Protein AF-A0A6P1FCG7-F1 (afdb_monomer_lite)

Radius of gyration: 12.11 Å; chains: 1; bounding box: 33×26×34 Å

Structure (mmCIF, N/CA/C/O backbone):
data_AF-A0A6P1FCG7-F1
#
_entry.id   AF-A0A6P1FCG7-F1
#
loop_
_atom_site.group_PDB
_atom_site.id
_atom_site.type_symbol
_atom_site.label_atom_id
_atom_site.label_alt_id
_atom_site.label_comp_id
_atom_site.label_asym_id
_atom_site.label_entity_id
_atom_site.label_seq_id
_atom_site.pdbx_PDB_ins_code
_atom_site.Cartn_x
_atom_site.Cartn_y
_atom_site.Cartn_z
_atom_site.occupancy
_atom_site.B_iso_or_equiv
_atom_site.auth_seq_id
_atom_site.auth_comp_id
_atom_site.auth_asym_id
_atom_site.auth_atom_id
_atom_site.pdbx_PDB_model_num
ATOM 1 N N . MET A 1 1 ? -16.529 -18.256 5.491 1.00 50.78 1 MET A N 1
ATOM 2 C CA . MET A 1 1 ? -16.638 -16.833 5.871 1.00 50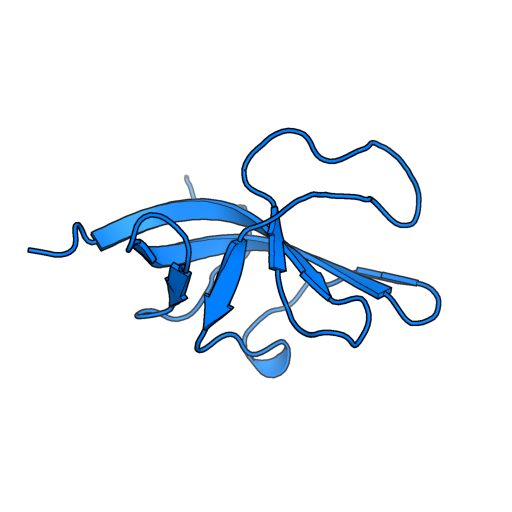.78 1 MET A CA 1
ATOM 3 C C . MET A 1 1 ? -15.279 -16.248 5.549 1.00 50.78 1 MET A C 1
ATOM 5 O O . MET A 1 1 ? -14.325 -16.800 6.090 1.00 50.78 1 MET A O 1
ATOM 9 N N . PRO A 1 2 ? -15.136 -15.294 4.616 1.00 62.38 2 PRO A N 1
ATOM 10 C CA . PRO A 1 2 ? -13.835 -14.672 4.409 1.00 62.38 2 PRO A CA 1
ATOM 11 C C . PRO A 1 2 ? -13.420 -14.056 5.744 1.00 62.38 2 PRO A C 1
ATOM 13 O O . PRO A 1 2 ? -14.193 -13.312 6.349 1.00 62.38 2 PRO A O 1
ATOM 16 N N . ALA A 1 3 ? -12.266 -14.467 6.260 1.00 72.38 3 ALA A N 1
ATOM 17 C CA . ALA A 1 3 ? -11.730 -13.850 7.456 1.00 72.38 3 ALA A CA 1
ATOM 18 C C . ALA A 1 3 ? -11.329 -12.424 7.071 1.00 72.38 3 ALA A C 1
ATOM 20 O O . ALA A 1 3 ? -10.550 -12.238 6.134 1.00 72.38 3 ALA A O 1
ATOM 21 N N . GLU A 1 4 ? -11.900 -11.432 7.752 1.00 81.38 4 GLU A N 1
ATOM 22 C CA . GLU A 1 4 ? -11.358 -10.081 7.696 1.00 81.38 4 GLU A CA 1
ATOM 23 C C . GLU A 1 4 ? -9.964 -10.147 8.317 1.00 81.38 4 GLU A C 1
ATOM 25 O O . GLU A 1 4 ? -9.794 -10.605 9.450 1.00 81.38 4 GLU A O 1
ATOM 30 N N . VAL A 1 5 ? -8.964 -9.770 7.535 1.00 84.69 5 VAL A N 1
ATOM 31 C CA . VAL A 1 5 ? -7.568 -9.775 7.944 1.00 84.69 5 VAL A CA 1
ATOM 32 C C . VAL A 1 5 ? -7.015 -8.368 7.796 1.00 84.69 5 VAL A C 1
ATOM 34 O O . VAL A 1 5 ? -7.191 -7.718 6.764 1.00 84.69 5 VAL A O 1
ATOM 37 N N . THR A 1 6 ? -6.354 -7.908 8.851 1.00 85.38 6 THR A N 1
ATOM 38 C CA . THR A 1 6 ? -5.529 -6.704 8.826 1.00 85.38 6 THR A CA 1
ATOM 39 C C . THR A 1 6 ? -4.080 -7.140 8.762 1.00 85.38 6 THR A C 1
ATOM 41 O O . THR A 1 6 ? -3.652 -7.967 9.568 1.00 85.38 6 THR A O 1
ATOM 44 N N . LEU A 1 7 ? -3.346 -6.620 7.786 1.00 83.25 7 LEU A N 1
ATOM 45 C CA . LEU A 1 7 ? -1.941 -6.940 7.599 1.00 83.25 7 LEU A CA 1
ATOM 46 C C . LEU A 1 7 ? -1.178 -5.737 7.057 1.00 83.25 7 LEU A C 1
ATOM 48 O O . LEU A 1 7 ? -1.686 -4.985 6.223 1.00 83.25 7 LEU A O 1
ATOM 52 N N . ASP A 1 8 ? 0.045 -5.582 7.536 1.00 85.12 8 ASP A N 1
ATOM 53 C CA . ASP A 1 8 ? 1.073 -4.760 6.919 1.00 85.12 8 ASP A CA 1
ATOM 54 C C . ASP A 1 8 ? 1.595 -5.452 5.652 1.00 85.12 8 ASP A C 1
ATOM 56 O O . ASP A 1 8 ? 1.932 -6.641 5.641 1.00 85.12 8 ASP A O 1
ATOM 60 N N . ALA A 1 9 ? 1.597 -4.719 4.544 1.00 82.12 9 ALA A N 1
ATOM 61 C CA . ALA A 1 9 ? 2.196 -5.167 3.297 1.00 82.12 9 ALA A CA 1
ATOM 62 C C . ALA A 1 9 ? 2.709 -3.981 2.490 1.00 82.12 9 ALA A C 1
ATOM 64 O O . ALA A 1 9 ? 2.172 -2.873 2.546 1.00 82.12 9 ALA A O 1
ATOM 65 N N . THR A 1 10 ? 3.720 -4.243 1.669 1.00 85.50 10 THR A N 1
ATOM 66 C CA . THR A 1 10 ? 4.118 -3.294 0.636 1.00 85.50 10 THR A CA 1
ATOM 67 C C . THR A 1 10 ? 3.214 -3.485 -0.568 1.00 85.50 10 THR A C 1
ATOM 69 O O . THR A 1 10 ? 3.102 -4.586 -1.102 1.00 85.50 10 THR A O 1
ATOM 72 N N . VAL A 1 11 ? 2.550 -2.422 -0.998 1.00 87.44 11 VAL A N 1
ATOM 73 C CA . VAL A 1 11 ? 1.854 -2.395 -2.280 1.00 87.44 11 VAL A CA 1
ATOM 74 C C . VAL A 1 11 ? 2.847 -1.926 -3.325 1.00 87.44 11 VAL A C 1
ATOM 76 O O . VAL A 1 11 ? 3.556 -0.949 -3.095 1.00 87.44 11 VAL A O 1
ATOM 79 N N . LEU A 1 12 ? 2.913 -2.626 -4.450 1.00 86.94 12 LEU A N 1
ATOM 80 C CA . LEU A 1 12 ? 3.792 -2.302 -5.564 1.00 86.94 12 LEU A CA 1
ATOM 81 C C . LEU A 1 12 ? 3.008 -2.359 -6.869 1.00 86.94 12 LEU A C 1
ATOM 83 O O . LEU A 1 12 ? 2.243 -3.284 -7.098 1.00 86.94 12 LEU A O 1
ATOM 87 N N . ASP A 1 13 ? 3.202 -1.378 -7.730 1.00 88.00 13 ASP A N 1
ATOM 88 C CA . ASP A 1 13 ? 2.554 -1.257 -9.025 1.00 88.00 13 ASP A CA 1
ATOM 89 C C . ASP A 1 13 ? 3.619 -0.943 -10.072 1.00 88.00 13 ASP A C 1
ATOM 91 O O . ASP A 1 13 ? 4.295 0.077 -9.993 1.00 88.00 13 ASP A O 1
ATOM 95 N N . THR A 1 14 ? 3.792 -1.853 -11.027 1.00 83.81 14 THR A N 1
ATOM 96 C CA . THR A 1 14 ? 4.734 -1.733 -12.159 1.00 83.81 14 THR A CA 1
ATOM 97 C C . THR A 1 14 ? 4.022 -1.349 -13.459 1.00 83.81 14 THR A C 1
ATOM 99 O O . THR A 1 14 ? 4.567 -1.534 -14.546 1.00 83.81 14 THR A O 1
ATOM 102 N N . GLY A 1 15 ? 2.760 -0.913 -13.381 1.00 77.62 15 GLY A N 1
ATOM 103 C CA . GLY A 1 15 ? 1.899 -0.647 -14.537 1.00 77.62 15 GLY A CA 1
ATOM 104 C C . GLY A 1 15 ? 1.106 -1.865 -15.023 1.00 77.62 15 GLY A C 1
ATOM 105 O O . GLY A 1 15 ? 0.182 -1.716 -15.821 1.00 77.62 15 GLY A O 1
ATOM 106 N N . SER A 1 16 ? 1.400 -3.067 -14.511 1.00 76.25 16 SER A N 1
ATOM 107 C CA . SER A 1 16 ? 0.541 -4.255 -14.693 1.00 76.25 16 SER A CA 1
ATOM 108 C C . SER A 1 16 ? -0.616 -4.314 -13.684 1.00 76.25 16 SER A C 1
ATOM 110 O O . SER A 1 16 ? -1.510 -5.152 -13.816 1.00 76.25 16 SER A O 1
ATOM 112 N N . GLY A 1 17 ? -0.617 -3.410 -12.702 1.00 79.88 17 GLY A N 1
ATOM 113 C CA . GLY A 1 17 ? -1.591 -3.324 -11.625 1.00 79.88 17 GLY A CA 1
ATOM 114 C C . GLY A 1 17 ? -0.949 -3.502 -10.245 1.00 79.88 17 GLY A C 1
ATOM 115 O O . GLY A 1 17 ? 0.138 -4.075 -10.131 1.00 79.88 17 GLY A O 1
ATOM 116 N N . PRO A 1 18 ? -1.631 -3.032 -9.187 1.00 85.94 18 PRO A N 1
ATOM 117 C CA . PRO A 1 18 ? -1.125 -3.103 -7.827 1.00 85.94 18 PRO A CA 1
ATOM 118 C C . PRO A 1 18 ? -1.103 -4.553 -7.332 1.00 85.94 18 PRO A C 1
ATOM 120 O O . PRO A 1 18 ? -2.123 -5.252 -7.315 1.00 85.94 18 PRO A O 1
ATOM 123 N N . ILE A 1 19 ? 0.070 -4.985 -6.889 1.00 86.62 19 ILE A N 1
ATOM 124 C CA . ILE A 1 19 ? 0.300 -6.253 -6.213 1.00 86.62 19 ILE A CA 1
ATOM 125 C C . ILE A 1 19 ? 0.631 -6.020 -4.742 1.00 86.62 19 ILE A C 1
ATOM 127 O O . ILE A 1 19 ? 1.230 -5.020 -4.347 1.00 86.62 19 ILE A O 1
ATOM 131 N N . LEU A 1 20 ? 0.207 -6.973 -3.924 1.00 84.88 20 LEU A N 1
ATOM 132 C CA . LEU A 1 20 ? 0.418 -7.026 -2.492 1.00 84.88 20 LEU A CA 1
ATOM 133 C C . LEU A 1 20 ? 1.643 -7.883 -2.183 1.00 84.88 20 LEU A C 1
ATOM 135 O O . LEU A 1 20 ? 1.574 -9.115 -2.203 1.00 84.88 20 LEU A O 1
ATOM 139 N N . CYS A 1 21 ? 2.739 -7.238 -1.816 1.00 84.56 21 CYS A N 1
ATOM 140 C CA . CYS A 1 21 ? 3.942 -7.891 -1.332 1.00 84.56 21 CYS A CA 1
ATOM 141 C C . CYS A 1 21 ? 3.788 -8.227 0.157 1.00 84.56 21 CYS A C 1
ATOM 143 O O . CYS A 1 21 ? 4.068 -7.401 1.030 1.00 84.56 21 CYS A O 1
ATOM 145 N N . ARG A 1 22 ? 3.357 -9.454 0.468 1.00 69.94 22 ARG A N 1
ATOM 146 C CA . ARG A 1 22 ? 3.400 -9.978 1.840 1.00 69.94 22 ARG A CA 1
ATOM 147 C C . ARG A 1 22 ? 4.704 -10.741 2.071 1.00 69.94 22 ARG A C 1
ATOM 149 O O . ARG A 1 22 ? 4.830 -11.884 1.639 1.00 69.94 22 ARG A O 1
ATOM 156 N N . GLY A 1 23 ? 5.655 -10.136 2.783 1.00 65.00 23 GLY A N 1
ATOM 157 C CA . GLY A 1 23 ? 6.863 -10.820 3.257 1.00 65.00 23 GLY A CA 1
ATOM 158 C C . GLY A 1 23 ? 8.161 -10.292 2.651 1.00 65.00 23 GLY A C 1
ATOM 159 O O . GLY A 1 23 ? 8.502 -9.130 2.838 1.00 65.00 23 GLY A O 1
ATOM 160 N N . LEU A 1 24 ? 8.936 -11.166 1.997 1.00 56.53 24 LEU A N 1
ATOM 161 C CA . LEU A 1 24 ? 10.272 -10.826 1.502 1.00 56.53 24 LEU A CA 1
ATOM 162 C C . LEU A 1 24 ? 10.190 -9.853 0.325 1.00 56.53 24 LEU A C 1
ATOM 164 O O . LEU A 1 24 ? 9.983 -10.244 -0.821 1.00 56.53 24 LEU A O 1
ATOM 168 N N . ILE A 1 25 ? 10.403 -8.581 0.628 1.00 70.50 25 ILE A N 1
ATOM 169 C CA . ILE A 1 25 ? 10.661 -7.548 -0.365 1.00 70.50 25 ILE A CA 1
ATOM 170 C C . ILE A 1 25 ? 12.147 -7.627 -0.699 1.00 70.50 25 ILE A C 1
ATOM 172 O O . ILE A 1 25 ? 13.003 -7.579 0.194 1.00 70.50 25 ILE A O 1
ATOM 176 N N . LEU A 1 26 ? 12.483 -7.764 -1.980 1.00 67.81 26 LEU A N 1
ATOM 177 C CA . LEU A 1 26 ? 13.876 -7.640 -2.385 1.00 67.81 26 LEU A CA 1
ATOM 178 C C . LEU A 1 26 ? 14.327 -6.209 -2.099 1.00 67.81 26 LEU A C 1
ATOM 180 O O . LEU A 1 26 ? 13.704 -5.256 -2.562 1.00 67.81 26 LEU A O 1
ATOM 184 N N . GLN A 1 27 ? 15.416 -6.067 -1.337 1.00 63.53 27 GLN A N 1
ATOM 185 C CA . GLN A 1 27 ? 16.034 -4.778 -1.008 1.00 63.53 27 GLN A CA 1
ATOM 186 C C . GLN A 1 27 ? 16.749 -4.177 -2.235 1.00 63.53 27 GLN A C 1
ATOM 188 O O . GLN A 1 27 ? 17.946 -3.893 -2.206 1.00 63.53 27 GLN A O 1
ATOM 193 N N . SER A 1 28 ? 16.027 -4.030 -3.343 1.00 65.12 28 SER A N 1
ATOM 194 C CA . SER A 1 28 ? 16.442 -3.348 -4.563 1.00 65.12 28 SER A CA 1
ATOM 195 C C . SER A 1 28 ? 15.669 -2.037 -4.711 1.00 65.12 28 SER A C 1
ATOM 197 O O . SER A 1 28 ? 14.636 -1.825 -4.082 1.00 65.12 28 SER A O 1
ATOM 199 N N . ARG A 1 29 ? 16.187 -1.122 -5.530 1.00 54.84 29 ARG A N 1
ATOM 200 C CA . ARG A 1 29 ? 15.491 0.109 -5.931 1.00 54.84 29 ARG A CA 1
ATOM 201 C C . ARG A 1 29 ? 15.350 0.052 -7.457 1.00 54.84 29 ARG A C 1
ATOM 203 O O . ARG A 1 29 ? 16.366 0.280 -8.112 1.00 54.84 29 ARG A O 1
ATOM 210 N N . PRO A 1 30 ? 14.181 -0.295 -8.027 1.00 58.84 30 PRO A N 1
ATOM 211 C CA . PRO A 1 30 ? 12.895 -0.590 -7.380 1.00 58.84 30 PRO A CA 1
ATOM 212 C C . PRO A 1 30 ? 12.851 -1.976 -6.698 1.00 58.84 30 PRO A C 1
ATOM 214 O O . PRO A 1 30 ? 13.533 -2.904 -7.152 1.00 58.84 30 PRO A O 1
ATOM 217 N N . PRO A 1 31 ? 12.094 -2.131 -5.595 1.00 65.44 31 PRO A N 1
ATOM 218 C CA . PRO A 1 31 ? 11.916 -3.420 -4.937 1.00 65.44 31 PRO A CA 1
ATOM 219 C C . PRO A 1 31 ? 11.171 -4.381 -5.862 1.00 65.44 31 PRO A C 1
ATOM 221 O O . PRO A 1 31 ? 10.305 -3.974 -6.626 1.00 65.44 31 PRO A O 1
ATOM 224 N N . GLN A 1 32 ? 11.515 -5.663 -5.812 1.00 71.81 32 GLN A N 1
ATOM 225 C CA . GLN A 1 32 ? 10.781 -6.706 -6.528 1.00 71.81 32 GLN A CA 1
ATOM 226 C C . GLN A 1 32 ? 10.127 -7.638 -5.515 1.00 71.81 32 GLN A C 1
ATOM 228 O O . GLN A 1 32 ? 10.751 -8.034 -4.526 1.00 71.81 32 GLN A O 1
ATOM 233 N N . CYS A 1 33 ? 8.867 -7.977 -5.762 1.00 79.00 33 CYS A N 1
ATOM 234 C CA . CYS A 1 33 ? 8.127 -8.939 -4.965 1.00 79.00 33 CYS A CA 1
ATOM 235 C C . CYS A 1 33 ? 7.228 -9.770 -5.878 1.00 79.00 33 CYS A C 1
ATOM 237 O O . CYS A 1 33 ? 6.750 -9.277 -6.899 1.00 79.00 33 CYS A O 1
ATOM 239 N N . ASP A 1 34 ? 6.985 -11.013 -5.478 1.00 70.62 34 ASP A N 1
ATOM 240 C CA . ASP A 1 34 ? 5.940 -11.840 -6.066 1.00 70.62 34 ASP A CA 1
ATOM 241 C C . ASP A 1 34 ? 4.756 -11.792 -5.101 1.00 70.62 34 ASP A C 1
ATOM 243 O O . ASP A 1 34 ? 4.760 -12.403 -4.029 1.00 70.62 34 ASP A O 1
ATOM 247 N N . GLY A 1 35 ? 3.835 -10.885 -5.410 1.00 75.62 35 GLY A N 1
ATOM 248 C CA . GLY A 1 35 ? 2.707 -10.534 -4.568 1.00 75.62 35 GLY A CA 1
ATOM 249 C C . GLY A 1 35 ? 1.386 -10.981 -5.169 1.00 75.62 35 GLY A C 1
ATOM 250 O O . GLY A 1 35 ? 1.259 -11.204 -6.370 1.00 75.62 35 GLY A O 1
ATOM 251 N N . SER A 1 36 ? 0.369 -11.051 -4.325 1.00 84.50 36 SER A N 1
ATOM 252 C CA . SER A 1 36 ? -0.994 -11.334 -4.767 1.00 84.50 36 SER A CA 1
ATOM 253 C C . SER A 1 36 ? -1.645 -10.114 -5.397 1.00 84.50 36 SER A C 1
ATOM 255 O O . SER A 1 36 ? -1.373 -8.984 -4.994 1.00 84.50 36 SER A O 1
ATOM 257 N N . ALA A 1 37 ? -2.559 -10.325 -6.342 1.00 85.94 37 ALA A N 1
ATOM 258 C CA . ALA A 1 37 ? -3.303 -9.223 -6.937 1.00 85.94 37 ALA A CA 1
ATOM 259 C C . ALA A 1 37 ? -4.122 -8.479 -5.868 1.00 85.94 37 ALA A C 1
ATOM 261 O O . ALA A 1 37 ? -4.818 -9.094 -5.048 1.00 85.94 37 ALA A O 1
ATOM 262 N N . LEU A 1 38 ? -4.058 -7.147 -5.895 1.00 86.00 38 LEU A N 1
ATOM 263 C CA . LEU A 1 38 ? -4.788 -6.291 -4.972 1.00 86.00 38 LEU A CA 1
ATOM 264 C C . LEU A 1 38 ? -6.020 -5.696 -5.668 1.00 86.00 38 LEU A C 1
ATOM 266 O O . LEU A 1 38 ? -5.926 -5.049 -6.711 1.00 86.00 38 LEU A O 1
ATOM 270 N N . ARG A 1 39 ? -7.207 -5.919 -5.097 1.00 87.06 39 ARG A N 1
ATOM 271 C CA . ARG A 1 39 ? -8.488 -5.425 -5.627 1.00 87.06 3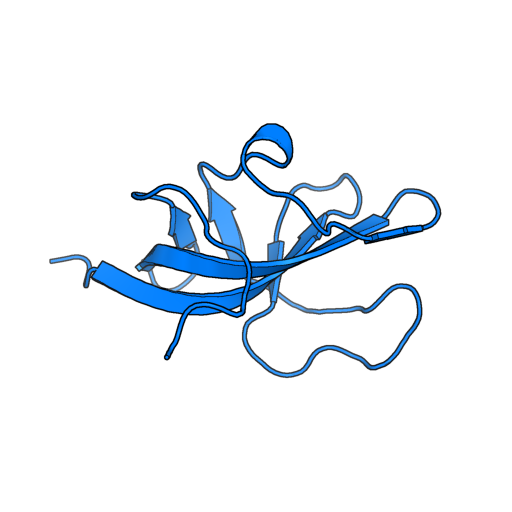9 ARG A CA 1
ATOM 272 C C . ARG A 1 39 ? -9.071 -4.347 -4.721 1.00 87.06 39 ARG A C 1
ATOM 274 O O . ARG A 1 39 ? -9.046 -4.476 -3.501 1.00 87.06 39 ARG A O 1
ATOM 281 N N . GLY A 1 40 ? -9.637 -3.307 -5.336 1.00 83.25 40 GLY A N 1
ATOM 282 C CA . GLY A 1 40 ? -10.201 -2.161 -4.611 1.00 83.25 40 GLY A CA 1
ATOM 283 C C . GLY A 1 40 ? -9.146 -1.197 -4.061 1.00 83.25 40 GLY A C 1
ATOM 284 O O . GLY A 1 40 ? -9.468 -0.361 -3.226 1.00 83.25 40 GLY A O 1
ATOM 285 N N . TRP A 1 41 ? -7.895 -1.314 -4.512 1.00 85.50 41 TRP A N 1
ATOM 286 C CA . TRP A 1 41 ? -6.823 -0.393 -4.153 1.00 85.50 41 TRP A CA 1
ATOM 287 C C . TRP A 1 41 ? -6.903 0.906 -4.946 1.00 85.50 41 TRP A C 1
ATOM 289 O O . TRP A 1 41 ? -7.284 0.915 -6.118 1.00 85.50 41 TRP A O 1
ATOM 299 N N . SER A 1 42 ? -6.526 2.010 -4.311 1.00 84.56 42 SER A N 1
ATOM 300 C CA . SER A 1 42 ? -6.417 3.317 -4.951 1.00 84.56 42 SER A CA 1
ATOM 301 C C . SER A 1 42 ? -5.266 4.088 -4.325 1.00 84.56 42 SER A C 1
ATOM 303 O O . SER A 1 42 ? -5.285 4.355 -3.127 1.00 84.56 42 SER A O 1
ATOM 305 N N . TRP A 1 43 ? -4.291 4.470 -5.149 1.00 82.56 43 TRP A N 1
ATOM 306 C CA . TRP A 1 43 ? -3.152 5.291 -4.731 1.00 82.56 43 TRP A CA 1
ATOM 307 C C . TRP A 1 43 ? -3.571 6.682 -4.234 1.00 82.56 43 TRP A C 1
ATOM 309 O O . TRP A 1 43 ? -2.900 7.247 -3.388 1.00 82.56 43 TRP A O 1
ATOM 319 N N . ASP A 1 44 ? -4.719 7.191 -4.687 1.00 83.00 44 ASP A N 1
ATOM 320 C CA . ASP A 1 44 ? -5.313 8.454 -4.218 1.00 83.00 44 ASP A CA 1
ATOM 321 C C . ASP A 1 44 ? -5.762 8.406 -2.743 1.00 83.00 44 ASP A C 1
ATOM 323 O O . ASP A 1 44 ? -5.952 9.438 -2.109 1.00 83.00 44 ASP A O 1
ATOM 327 N N . ALA A 1 45 ? -5.963 7.204 -2.191 1.00 78.69 45 ALA A N 1
ATOM 328 C CA . ALA A 1 45 ? -6.402 7.013 -0.810 1.00 78.69 45 ALA A CA 1
ATOM 329 C C . ALA A 1 45 ? -5.235 6.876 0.181 1.00 78.69 45 ALA A C 1
ATOM 331 O O . ALA A 1 45 ? -5.481 6.641 1.364 1.00 78.69 45 ALA A O 1
ATOM 332 N N . VAL A 1 46 ? -3.988 6.977 -0.290 1.00 82.06 46 VAL A N 1
ATOM 333 C CA . VAL A 1 46 ? -2.788 6.806 0.529 1.00 82.06 46 VAL A CA 1
ATOM 334 C C . VAL A 1 46 ? -1.745 7.878 0.268 1.00 82.06 46 VAL A C 1
ATOM 336 O O . VAL A 1 46 ? -1.626 8.414 -0.829 1.00 82.06 46 VAL A O 1
ATOM 339 N N . GLU A 1 47 ? -0.940 8.145 1.288 1.00 79.06 47 GLU A N 1
ATOM 340 C CA . GLU A 1 47 ? 0.219 9.030 1.212 1.00 79.06 47 GLU A CA 1
ATOM 341 C C . GLU A 1 47 ? 1.515 8.205 1.351 1.00 79.06 47 GLU A C 1
ATOM 343 O O . GLU A 1 47 ? 1.474 6.992 1.552 1.00 79.06 47 GLU A O 1
ATOM 348 N N . GLY A 1 48 ? 2.687 8.801 1.126 1.00 76.62 48 GLY A N 1
ATOM 349 C CA . GLY A 1 48 ? 3.970 8.106 1.338 1.00 76.62 48 GLY A CA 1
ATOM 350 C C . GLY A 1 48 ? 4.395 7.093 0.259 1.00 76.62 48 GLY A C 1
ATOM 351 O O . GLY A 1 48 ? 5.385 6.383 0.444 1.00 76.62 48 GLY A O 1
ATOM 352 N N . ALA A 1 49 ? 3.705 7.036 -0.884 1.00 83.50 49 ALA A N 1
ATOM 353 C CA . ALA A 1 49 ? 4.113 6.188 -2.002 1.00 83.50 49 ALA A CA 1
ATOM 354 C C . ALA A 1 49 ? 5.414 6.710 -2.639 1.00 83.50 49 ALA A C 1
ATOM 356 O O . ALA A 1 49 ? 5.530 7.879 -3.012 1.00 83.50 49 ALA A O 1
ATOM 357 N N . SER A 1 50 ? 6.399 5.831 -2.797 1.00 84.75 50 SER A N 1
ATOM 358 C CA . SER A 1 50 ? 7.616 6.091 -3.562 1.00 84.75 50 SER A CA 1
ATOM 359 C C . SER A 1 50 ? 7.417 5.652 -5.004 1.00 84.75 50 SER A C 1
ATOM 361 O O . SER A 1 50 ? 7.078 4.505 -5.266 1.00 84.75 50 SER A O 1
ATOM 363 N N . THR A 1 51 ? 7.656 6.558 -5.947 1.00 86.00 51 THR A N 1
ATOM 364 C CA . THR A 1 51 ? 7.617 6.242 -7.379 1.00 86.00 51 THR A CA 1
ATOM 365 C C . THR A 1 51 ? 9.004 6.423 -7.971 1.00 86.00 51 THR A C 1
ATOM 367 O O . THR A 1 51 ? 9.620 7.476 -7.790 1.00 86.00 51 THR A O 1
ATOM 370 N N . VAL A 1 52 ? 9.505 5.397 -8.655 1.00 85.31 52 VAL A N 1
ATOM 371 C CA . VAL A 1 52 ? 10.758 5.444 -9.418 1.00 85.31 52 VAL A CA 1
ATOM 372 C C . VAL A 1 52 ? 10.514 4.816 -10.781 1.00 85.31 52 VAL A C 1
ATOM 374 O O . VAL A 1 52 ? 9.992 3.706 -10.867 1.00 85.31 52 VAL A O 1
ATOM 377 N N . ASP A 1 53 ? 10.901 5.547 -11.828 1.00 84.75 53 ASP A N 1
ATOM 378 C CA . ASP A 1 53 ? 10.581 5.228 -13.222 1.00 84.75 53 ASP A CA 1
ATOM 379 C C . ASP A 1 53 ? 9.062 5.020 -13.390 1.00 84.75 53 ASP A C 1
ATOM 381 O O . ASP A 1 53 ? 8.290 5.934 -13.102 1.00 84.75 53 ASP A O 1
ATOM 385 N N . ASP A 1 54 ? 8.636 3.822 -13.792 1.00 83.56 54 ASP A N 1
ATOM 386 C CA . ASP A 1 54 ? 7.231 3.420 -13.957 1.00 83.56 54 ASP A CA 1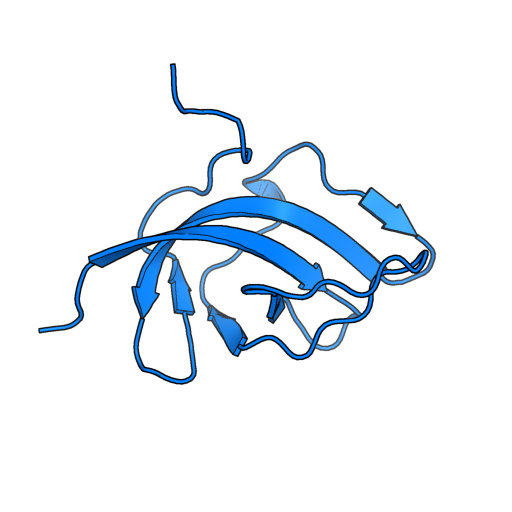
ATOM 387 C C . ASP A 1 54 ? 6.721 2.536 -12.802 1.00 83.56 54 ASP A C 1
ATOM 389 O O . ASP A 1 54 ? 5.676 1.895 -12.910 1.00 83.56 54 ASP A O 1
ATOM 393 N N . THR A 1 55 ? 7.485 2.435 -11.709 1.00 85.25 55 THR A N 1
ATOM 394 C CA . THR A 1 55 ? 7.137 1.595 -10.557 1.00 85.25 55 THR A CA 1
ATOM 395 C C . THR A 1 55 ? 6.806 2.448 -9.339 1.00 85.25 55 THR A C 1
ATOM 397 O O . THR A 1 55 ? 7.661 3.174 -8.829 1.00 85.25 55 THR A O 1
ATOM 400 N N . THR A 1 56 ? 5.584 2.322 -8.831 1.00 88.31 56 THR A N 1
ATOM 401 C CA . THR A 1 56 ? 5.130 2.941 -7.580 1.00 88.31 56 THR A CA 1
ATOM 402 C C . THR A 1 56 ? 5.030 1.881 -6.495 1.00 88.31 56 THR A C 1
ATOM 404 O O . THR A 1 56 ? 4.424 0.837 -6.703 1.00 88.31 56 THR A O 1
ATOM 407 N N . TRP A 1 57 ? 5.600 2.125 -5.321 1.00 87.06 57 TRP A N 1
ATOM 408 C CA . TRP A 1 57 ? 5.446 1.246 -4.169 1.00 87.06 57 TRP A CA 1
ATOM 409 C C . TRP A 1 57 ? 5.320 2.031 -2.869 1.00 87.06 57 TRP A C 1
ATOM 411 O O . TRP A 1 57 ? 5.831 3.140 -2.737 1.00 87.06 57 TRP A O 1
ATOM 421 N N . GLY A 1 58 ? 4.674 1.442 -1.876 1.00 85.38 58 GLY A N 1
ATOM 422 C CA . GLY A 1 58 ? 4.577 2.011 -0.537 1.00 85.38 58 GLY A CA 1
ATOM 423 C C . GLY A 1 58 ? 4.145 0.951 0.460 1.00 85.38 58 GLY A C 1
ATOM 424 O O . GLY A 1 58 ? 3.661 -0.110 0.072 1.00 85.38 58 GLY A O 1
ATOM 425 N N . GLU A 1 59 ? 4.362 1.208 1.739 1.00 84.88 59 GLU A N 1
ATOM 426 C CA . GLU A 1 59 ? 4.053 0.259 2.801 1.00 84.88 59 GLU A CA 1
ATOM 427 C C . GLU A 1 59 ? 2.807 0.716 3.563 1.00 84.88 59 GLU A C 1
ATOM 429 O O . GLU A 1 59 ? 2.699 1.869 3.986 1.00 84.88 59 GLU A O 1
ATOM 434 N N . TYR A 1 60 ? 1.823 -0.180 3.661 1.00 85.94 60 TYR A N 1
ATOM 435 C CA . TYR A 1 60 ? 0.483 0.157 4.127 1.00 85.94 60 TYR A CA 1
ATOM 436 C C . TYR A 1 60 ? -0.118 -0.957 4.973 1.00 85.94 60 TYR A C 1
ATOM 438 O O . TYR A 1 60 ? 0.087 -2.147 4.724 1.00 85.94 60 TYR A O 1
ATOM 446 N N . ALA A 1 61 ? -0.919 -0.555 5.955 1.00 85.75 61 ALA A N 1
ATOM 447 C CA . ALA A 1 61 ? -1.791 -1.444 6.700 1.00 85.75 61 ALA A CA 1
ATOM 448 C C . ALA A 1 61 ? -3.112 -1.605 5.937 1.00 85.75 61 ALA A C 1
ATOM 450 O O . ALA A 1 61 ? -3.943 -0.692 5.862 1.00 85.75 61 ALA A O 1
ATOM 451 N N . LEU A 1 62 ? -3.307 -2.788 5.364 1.00 85.31 62 LEU A N 1
ATOM 452 C CA . LEU A 1 62 ? -4.490 -3.149 4.598 1.00 85.31 62 LEU A CA 1
ATOM 453 C C . LEU A 1 62 ? -5.436 -3.969 5.459 1.00 85.31 62 LEU A C 1
ATOM 455 O O . LEU A 1 62 ? -5.024 -4.924 6.110 1.00 85.31 62 LEU A O 1
ATOM 459 N N . THR A 1 63 ? -6.722 -3.622 5.429 1.00 87.56 63 THR A N 1
ATOM 460 C CA . THR A 1 63 ? -7.779 -4.416 6.065 1.00 87.56 63 THR A CA 1
ATOM 461 C C . THR A 1 63 ? -8.787 -4.852 5.015 1.00 87.56 63 THR A C 1
ATOM 463 O O . THR A 1 63 ? -9.308 -4.031 4.252 1.00 87.56 63 THR A O 1
ATOM 466 N N . GLY A 1 64 ? -9.025 -6.158 4.943 1.00 88.38 64 GLY A N 1
ATOM 467 C CA . GLY A 1 64 ? -9.743 -6.731 3.818 1.00 88.38 64 GLY A CA 1
ATOM 468 C C . GLY A 1 64 ? -10.069 -8.204 3.955 1.00 88.38 64 GLY A C 1
ATOM 469 O O . GLY A 1 64 ? -9.760 -8.854 4.952 1.00 88.38 64 GLY A O 1
ATOM 470 N N . ALA A 1 65 ? -10.702 -8.727 2.911 1.00 88.38 65 ALA A N 1
ATOM 471 C CA . ALA A 1 65 ? -10.956 -10.148 2.757 1.00 88.38 65 ALA A CA 1
ATOM 472 C C . ALA A 1 65 ? -9.822 -10.783 1.946 1.00 88.38 65 ALA A C 1
ATOM 474 O O . ALA A 1 65 ? -9.524 -10.351 0.829 1.00 88.38 65 ALA A O 1
ATOM 475 N N . TRP A 1 66 ? -9.216 -11.827 2.505 1.00 83.19 66 TRP A N 1
ATOM 476 C CA . TRP A 1 66 ? -8.221 -12.640 1.814 1.00 83.19 66 TRP A CA 1
ATOM 477 C C . TRP A 1 66 ? -8.844 -13.939 1.302 1.00 83.19 66 TRP A C 1
ATOM 479 O O 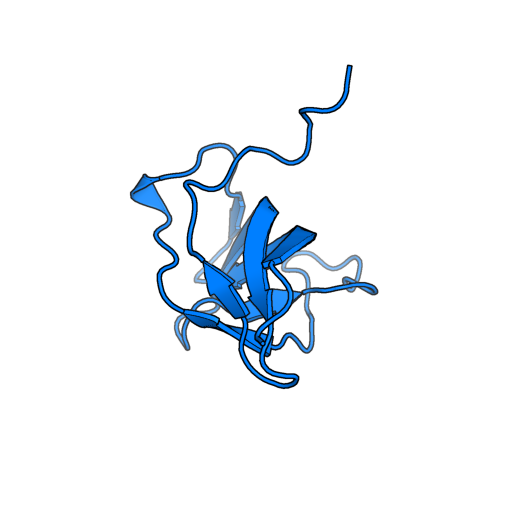. TRP A 1 66 ? -9.404 -14.702 2.090 1.00 83.19 66 TRP A O 1
ATOM 489 N N . ASP A 1 67 ? -8.710 -14.198 -0.000 1.00 79.88 67 ASP A N 1
ATOM 490 C CA . ASP A 1 67 ? -9.273 -15.394 -0.650 1.00 79.88 67 ASP A C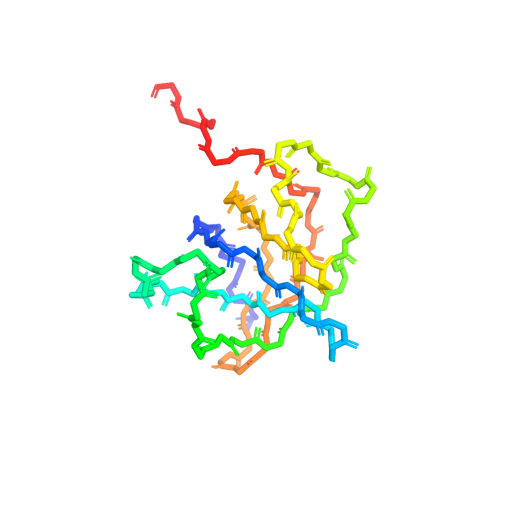A 1
ATOM 491 C C . ASP A 1 67 ? -8.243 -16.524 -0.859 1.00 79.88 67 ASP A C 1
ATOM 493 O O . ASP A 1 67 ? -8.580 -17.613 -1.305 1.00 79.88 67 ASP A O 1
ATOM 497 N N . GLY A 1 68 ? -6.971 -16.299 -0.513 1.00 76.06 68 GLY A N 1
ATOM 498 C CA . GLY A 1 68 ? -5.874 -17.247 -0.766 1.00 76.06 68 GLY A CA 1
ATOM 499 C C . GLY A 1 68 ? -4.931 -16.791 -1.873 1.00 76.06 68 GLY A C 1
ATOM 500 O O . GLY A 1 68 ? -3.730 -17.012 -1.764 1.00 76.06 68 GLY A O 1
ATOM 501 N N . ASP A 1 69 ? -5.479 -16.110 -2.878 1.00 80.00 69 ASP A N 1
ATOM 502 C CA . ASP A 1 69 ? -4.749 -15.637 -4.062 1.00 80.00 69 ASP A CA 1
ATOM 503 C C . ASP A 1 69 ? -4.916 -14.128 -4.303 1.00 80.00 69 ASP A C 1
ATOM 505 O O . ASP A 1 69 ? -4.003 -13.460 -4.777 1.00 80.00 69 ASP A O 1
ATOM 509 N N . THR A 1 70 ? -6.067 -13.568 -3.924 1.00 84.06 70 THR A N 1
ATOM 510 C CA . THR A 1 70 ? -6.406 -12.151 -4.103 1.00 84.06 70 THR A CA 1
ATOM 511 C C . THR A 1 70 ? -6.777 -11.520 -2.762 1.00 84.06 70 THR A C 1
ATOM 513 O O . THR A 1 70 ? -7.497 -12.121 -1.956 1.00 84.06 70 THR A O 1
ATOM 516 N N . PHE A 1 71 ? -6.317 -10.286 -2.536 1.00 86.56 71 PHE A N 1
ATOM 517 C CA . PHE A 1 71 ? -6.741 -9.462 -1.402 1.00 86.56 71 PHE A CA 1
ATOM 518 C C . PHE A 1 71 ? -7.742 -8.408 -1.873 1.00 86.56 71 PHE A C 1
ATOM 520 O O . PHE A 1 71 ? -7.458 -7.639 -2.795 1.00 86.56 71 PHE A O 1
ATOM 527 N N . VAL A 1 72 ? -8.907 -8.353 -1.229 1.00 89.06 72 VAL A N 1
ATOM 528 C CA . VAL A 1 72 ? -9.920 -7.326 -1.486 1.00 89.06 72 VAL A CA 1
ATOM 529 C C . VAL A 1 72 ? -9.923 -6.344 -0.330 1.00 89.06 72 VAL A C 1
ATOM 531 O O . VAL A 1 72 ? -10.285 -6.699 0.792 1.00 89.06 72 VAL A O 1
ATOM 534 N N . VAL A 1 73 ? -9.542 -5.104 -0.617 1.00 87.62 73 VAL A N 1
ATOM 535 C CA . VAL A 1 73 ? -9.557 -4.012 0.354 1.00 87.62 73 VAL A CA 1
ATOM 536 C C . VAL A 1 73 ? -11.011 -3.660 0.675 1.00 87.62 73 VAL A C 1
ATOM 538 O O . VAL A 1 73 ? -11.763 -3.245 -0.207 1.00 87.62 73 VAL A O 1
ATOM 541 N N . THR A 1 74 ? -11.429 -3.862 1.926 1.00 87.31 74 THR A N 1
ATOM 542 C CA . THR A 1 74 ? -12.795 -3.539 2.388 1.00 87.31 74 THR A CA 1
ATOM 543 C C . THR A 1 74 ? -12.842 -2.259 3.212 1.00 87.31 74 THR A C 1
ATOM 545 O O . THR A 1 74 ? -13.915 -1.682 3.395 1.00 87.31 74 THR A O 1
ATOM 548 N N . ARG A 1 75 ? -11.689 -1.800 3.705 1.00 82.44 75 ARG A N 1
ATOM 549 C CA . ARG A 1 75 ? -11.537 -0.574 4.492 1.00 82.44 75 ARG A CA 1
ATOM 550 C C . ARG A 1 75 ? -10.489 0.354 3.891 1.00 82.44 75 ARG A C 1
ATOM 552 O O . ARG A 1 75 ? -9.597 -0.128 3.200 1.00 82.44 75 ARG A O 1
ATOM 559 N N . PRO A 1 76 ? -10.564 1.663 4.184 1.00 78.81 76 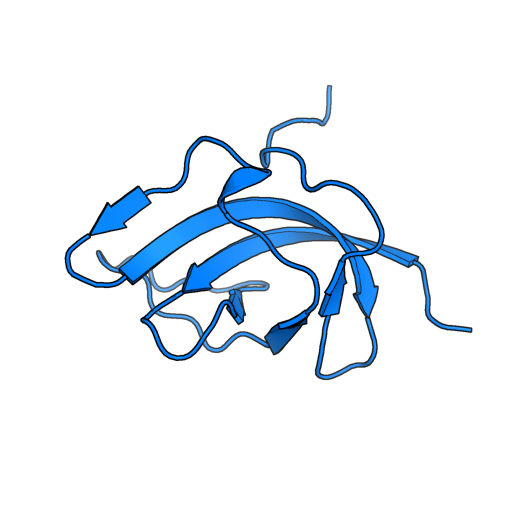PRO A N 1
ATOM 560 C CA . PRO A 1 76 ? -9.538 2.599 3.758 1.00 78.81 76 PRO A CA 1
ATOM 561 C C . PRO A 1 76 ? -8.159 2.151 4.271 1.00 78.81 76 PRO A C 1
ATOM 563 O O . PRO A 1 76 ? -8.037 1.809 5.453 1.00 78.81 76 PRO A O 1
ATOM 566 N N . PRO A 1 77 ? -7.150 2.110 3.390 1.00 77.62 77 PRO A N 1
ATOM 567 C CA . PRO A 1 77 ? -5.785 1.794 3.779 1.00 77.62 77 PRO A CA 1
ATOM 568 C C . PRO A 1 77 ? -5.213 2.880 4.691 1.00 77.62 77 PRO A C 1
ATOM 570 O O . PRO A 1 77 ? -5.502 4.061 4.518 1.00 77.62 77 PRO A O 1
ATOM 573 N N . ALA A 1 78 ? -4.404 2.471 5.663 1.00 76.06 78 ALA A N 1
ATOM 574 C CA . ALA A 1 78 ? -3.648 3.384 6.513 1.00 76.06 78 ALA A CA 1
ATOM 575 C C . ALA A 1 78 ? -2.150 3.221 6.235 1.00 76.06 78 ALA A C 1
ATOM 577 O O . ALA A 1 78 ? -1.706 2.139 5.849 1.00 76.06 78 ALA A O 1
ATOM 578 N N . GLU A 1 79 ? -1.366 4.277 6.442 1.00 69.75 79 GLU A N 1
ATOM 579 C CA . GLU A 1 79 ? 0.098 4.184 6.416 1.00 69.75 79 GLU A CA 1
ATOM 580 C C . GLU A 1 79 ? 0.570 3.104 7.407 1.00 69.75 79 GLU A C 1
ATOM 582 O O . GLU A 1 79 ? -0.004 2.971 8.500 1.00 69.75 79 GLU A O 1
ATOM 587 N N . SER A 1 80 ? 1.582 2.305 7.034 1.00 64.06 80 SER A N 1
ATOM 588 C CA . SER A 1 80 ? 2.176 1.296 7.924 1.00 64.06 80 SER A CA 1
ATOM 589 C C . SER A 1 80 ? 2.939 1.984 9.065 1.00 64.06 80 SER A C 1
ATOM 591 O O . SER A 1 80 ? 4.152 2.147 9.076 1.00 64.06 80 SER A O 1
ATOM 593 N N . GLY A 1 81 ? 2.184 2.461 10.046 1.00 49.16 81 GLY A N 1
ATOM 594 C CA . GLY A 1 81 ? 2.701 3.205 11.193 1.00 49.16 81 GLY A CA 1
ATOM 595 C C . GLY A 1 81 ? 1.677 3.413 12.306 1.00 49.16 81 GLY A C 1
ATOM 596 O O . GLY A 1 81 ? 2.013 3.955 13.353 1.00 49.16 81 GLY A O 1
ATOM 597 N N . ALA A 1 82 ? 0.433 2.960 12.127 1.00 40.47 82 ALA A N 1
ATOM 598 C CA . ALA A 1 82 ? -0.615 3.076 13.133 1.00 40.47 82 ALA A CA 1
ATOM 599 C C . ALA A 1 82 ? -0.727 1.801 13.988 1.00 40.47 82 ALA A C 1
ATOM 601 O O . ALA A 1 82 ? -1.704 1.061 13.911 1.00 40.47 82 ALA A O 1
ATOM 602 N N . THR A 1 83 ? 0.271 1.556 14.835 1.00 32.34 83 THR A N 1
ATOM 603 C CA . THR A 1 83 ? 0.040 0.924 16.145 1.00 32.34 83 THR A CA 1
ATOM 604 C C . THR A 1 83 ? 0.665 1.856 17.190 1.00 32.34 83 THR A C 1
ATOM 606 O O . THR A 1 83 ? 1.840 2.181 17.024 1.00 32.34 83 THR A O 1
ATOM 609 N N . PRO A 1 84 ? -0.078 2.362 18.194 1.00 41.12 84 PRO A N 1
ATOM 610 C CA . PRO A 1 84 ? 0.532 3.027 19.346 1.00 41.12 84 PRO A CA 1
ATOM 611 C C . PRO A 1 84 ? 1.362 2.053 20.193 1.00 41.12 84 PRO A C 1
ATOM 613 O O . PRO A 1 84 ? 1.011 0.851 20.236 1.00 41.12 84 PRO A O 1
#

Sequence (84 aa):
MPAEVTLDATVLDTGSGPILCRGLILQSRPPQCDGSALRGWSWDAVEGASTVDDTTWGEYALTGAWDGDTFVVTRPPAESGATP

Secondary structure (DSSP, 8-state):
-PPEEEEEEEEEESSS-EEEE-S---SSSS-----EEEES--GGG-S--EEETTEEEEEEEEEEEE-SSEEEE-S--EETT---

Foldseek 3Di:
DQDWDKDKFKWKDLPVATFTADDDFQPDVVTDGDGAHEAPDDPVLDDDWDDDDSMIMAIWTATAGDPPRYTYGPDRIHHPPPDD

pLDDT: mean 77.79, std 12.03, range [32.34, 89.06]